Protein AF-A0A6B3F223-F1 (afdb_monomer_lite)

Sequence (82 aa):
ALTKGGFGGIMGVGQGSQRPPRLVKVEYKGARAKAALAFVGKGITYDSGGISLKPAGHNETMKCDMGGAAAVLASVLTAAKL

Structure (mmCIF, N/CA/C/O backbone):
data_AF-A0A6B3F223-F1
#
_entry.id   AF-A0A6B3F223-F1
#
loop_
_atom_site.group_PDB
_atom_site.id
_atom_site.type_symbol
_atom_site.label_atom_id
_atom_site.label_alt_id
_atom_site.label_comp_id
_atom_site.label_asym_id
_atom_site.label_entity_id
_atom_site.label_seq_id
_atom_site.pdbx_PDB_ins_code
_atom_site.Cartn_x
_atom_site.Cartn_y
_atom_site.Cartn_z
_atom_site.occupancy
_atom_site.B_iso_or_equiv
_atom_site.auth_seq_id
_atom_site.auth_comp_id
_atom_site.auth_asym_id
_atom_site.auth_atom_id
_atom_site.pdbx_PDB_model_num
ATOM 1 N N . ALA A 1 1 ? -10.954 -8.807 -8.596 1.00 90.31 1 ALA A N 1
ATOM 2 C CA . ALA A 1 1 ? -11.428 -7.926 -7.504 1.00 90.31 1 ALA A CA 1
ATOM 3 C C . ALA A 1 1 ? -11.107 -6.459 -7.782 1.00 90.31 1 ALA A C 1
ATOM 5 O O . ALA A 1 1 ? -12.040 -5.684 -7.917 1.00 90.31 1 ALA A O 1
ATOM 6 N N . LEU A 1 2 ? -9.831 -6.083 -7.937 1.00 96.62 2 LEU A N 1
ATOM 7 C CA . LEU A 1 2 ? -9.430 -4.678 -8.098 1.00 96.62 2 LEU A CA 1
ATOM 8 C C . LEU A 1 2 ? -10.002 -3.992 -9.352 1.00 96.62 2 LEU A C 1
ATOM 10 O O . LEU A 1 2 ? -10.604 -2.932 -9.226 1.00 96.62 2 LEU A O 1
ATOM 14 N N . THR A 1 3 ? -9.906 -4.626 -10.526 1.00 95.00 3 THR A N 1
ATOM 15 C CA . THR A 1 3 ? -10.501 -4.107 -11.774 1.00 95.00 3 THR A CA 1
ATOM 16 C C . THR A 1 3 ? -12.015 -3.932 -11.655 1.00 95.00 3 THR A C 1
ATOM 18 O O . THR A 1 3 ? -12.537 -2.860 -11.932 1.00 95.00 3 THR A O 1
ATOM 21 N N . LYS A 1 4 ? -12.718 -4.962 -11.160 1.00 96.69 4 LYS A N 1
ATOM 22 C CA . LYS A 1 4 ? -14.174 -4.919 -10.934 1.00 96.69 4 LYS A CA 1
ATOM 23 C C . LYS A 1 4 ? -14.576 -3.830 -9.931 1.00 96.69 4 LYS A C 1
ATOM 25 O O . LYS A 1 4 ? -15.640 -3.248 -10.069 1.00 96.69 4 LYS A O 1
ATOM 30 N N . GLY A 1 5 ? -13.737 -3.576 -8.928 1.00 95.75 5 GLY A N 1
ATOM 31 C CA . GLY A 1 5 ? -13.960 -2.550 -7.910 1.00 95.75 5 GLY A CA 1
ATOM 32 C C . GLY A 1 5 ? -13.562 -1.134 -8.330 1.00 95.75 5 GLY A C 1
ATOM 33 O O . GLY A 1 5 ? -13.621 -0.243 -7.495 1.00 95.75 5 GLY A O 1
ATOM 34 N N . GLY A 1 6 ? -13.122 -0.913 -9.576 1.00 97.44 6 GLY A N 1
ATOM 35 C CA . GLY A 1 6 ? -12.753 0.420 -10.061 1.00 97.44 6 GLY A CA 1
ATOM 36 C C . GLY A 1 6 ? -11.447 0.975 -9.479 1.00 97.44 6 GLY A C 1
ATOM 37 O O . GLY A 1 6 ? -11.187 2.170 -9.586 1.00 97.44 6 GLY A O 1
ATOM 38 N N . PHE A 1 7 ? -10.587 0.134 -8.890 1.00 97.62 7 PHE A N 1
ATOM 39 C CA . PHE A 1 7 ? -9.318 0.558 -8.280 1.00 97.62 7 PHE A CA 1
ATOM 40 C C . PHE A 1 7 ? -8.210 0.758 -9.329 1.00 97.62 7 PHE A C 1
ATOM 42 O O . PHE A 1 7 ? -7.146 0.135 -9.266 1.00 97.62 7 PHE A O 1
ATOM 49 N N . GLY A 1 8 ? -8.475 1.627 -10.309 1.00 97.69 8 GLY A N 1
ATOM 50 C CA . GLY A 1 8 ? -7.618 1.863 -11.473 1.00 97.69 8 GLY A CA 1
ATOM 51 C C . GLY A 1 8 ? -6.200 2.303 -11.113 1.00 97.69 8 GLY A C 1
ATOM 52 O O . GLY A 1 8 ? -5.254 1.820 -11.720 1.00 97.69 8 GLY A O 1
ATOM 53 N N . GLY A 1 9 ? -6.029 3.128 -10.073 1.00 97.56 9 GLY A N 1
ATOM 54 C CA . GLY A 1 9 ? -4.699 3.555 -9.618 1.00 97.56 9 GLY A CA 1
ATOM 55 C C . GLY A 1 9 ? -3.840 2.398 -9.094 1.00 97.56 9 GLY A C 1
ATOM 56 O O . GLY A 1 9 ? -2.682 2.257 -9.477 1.00 97.56 9 GLY A O 1
ATOM 57 N N . ILE A 1 10 ? -4.423 1.512 -8.278 1.00 97.88 10 ILE A N 1
ATOM 58 C CA . ILE A 1 10 ? -3.721 0.333 -7.744 1.00 97.88 10 ILE A CA 1
ATOM 59 C C . ILE A 1 10 ? -3.344 -0.623 -8.885 1.00 97.88 10 ILE A C 1
ATOM 61 O O . ILE A 1 10 ? -2.231 -1.149 -8.920 1.00 97.88 10 ILE A O 1
ATOM 65 N N . MET A 1 11 ? -4.264 -0.835 -9.830 1.00 97.62 11 MET A N 1
ATOM 66 C CA . MET A 1 11 ? -4.012 -1.675 -11.000 1.00 97.62 11 MET A CA 1
ATOM 67 C C . MET A 1 11 ? -2.945 -1.078 -11.918 1.00 97.62 11 MET A C 1
ATOM 69 O O . MET A 1 11 ? -2.012 -1.783 -12.287 1.00 97.62 11 MET A O 1
ATOM 73 N N . GLY A 1 12 ? -3.045 0.212 -12.243 1.00 97.38 12 GLY A N 1
ATOM 74 C CA . GLY A 1 12 ? -2.140 0.895 -13.164 1.00 97.38 12 GLY A CA 1
ATOM 75 C C . GLY A 1 12 ? -0.688 0.882 -12.696 1.00 97.38 12 GLY A C 1
ATOM 76 O O . GLY A 1 12 ? 0.207 0.676 -13.510 1.00 97.38 12 GLY A O 1
ATOM 77 N N . VAL A 1 13 ? -0.455 1.020 -11.386 1.00 98.00 13 VAL A N 1
ATOM 78 C CA . VAL A 1 13 ? 0.892 0.940 -10.799 1.00 98.00 13 VAL A CA 1
ATOM 79 C C . VAL A 1 13 ? 1.385 -0.509 -10.715 1.00 98.00 13 VAL A C 1
ATOM 81 O O . VAL A 1 13 ? 2.522 -0.801 -11.073 1.00 98.00 13 VAL A O 1
ATOM 84 N N . GLY A 1 14 ? 0.547 -1.439 -10.247 1.00 97.38 14 GLY A N 1
ATOM 85 C CA . GLY A 1 14 ? 0.979 -2.808 -9.943 1.00 97.38 14 GLY A CA 1
ATOM 86 C C . GLY A 1 14 ? 1.011 -3.781 -11.125 1.00 97.38 14 GLY A C 1
ATOM 87 O O . GLY A 1 14 ? 1.593 -4.856 -10.995 1.00 97.38 14 GLY A O 1
ATOM 88 N N . GLN A 1 15 ? 0.391 -3.452 -12.262 1.00 96.38 15 GLN A N 1
ATOM 89 C CA . GLN A 1 15 ? 0.229 -4.376 -13.397 1.00 96.38 15 GLN A CA 1
ATOM 90 C C . GLN A 1 15 ? 1.544 -4.850 -14.033 1.00 96.38 15 GLN A C 1
ATOM 92 O O . GLN A 1 15 ? 1.570 -5.924 -14.622 1.00 96.38 15 GLN A O 1
ATOM 97 N N . GLY A 1 16 ? 2.629 -4.079 -13.907 1.00 96.56 16 GLY A N 1
ATOM 98 C CA . GLY A 1 16 ? 3.945 -4.456 -14.439 1.00 96.56 16 GLY A CA 1
ATOM 99 C C . GLY A 1 16 ? 4.697 -5.491 -13.592 1.00 96.56 16 GLY A C 1
ATOM 100 O O . GLY A 1 16 ? 5.757 -5.961 -13.993 1.00 96.56 16 GLY A O 1
ATOM 101 N N . SER A 1 17 ? 4.181 -5.841 -12.411 1.00 97.19 17 SER A N 1
ATOM 102 C CA . SER A 1 17 ? 4.821 -6.772 -11.481 1.00 97.19 17 SER A CA 1
ATOM 103 C C . SER A 1 17 ? 4.353 -8.210 -11.707 1.00 97.19 17 SER A C 1
ATOM 105 O O . SER A 1 17 ? 3.157 -8.471 -11.827 1.00 97.19 17 SER A O 1
ATOM 107 N N . GLN A 1 18 ? 5.274 -9.177 -11.619 1.00 97.69 18 GLN A N 1
ATOM 108 C CA . GLN A 1 18 ? 4.916 -10.603 -11.526 1.00 97.69 18 GLN A CA 1
ATOM 109 C C . GLN A 1 18 ? 4.125 -10.934 -10.248 1.00 97.69 18 GLN A C 1
ATOM 111 O O . GLN A 1 18 ? 3.430 -11.946 -10.185 1.00 97.69 18 G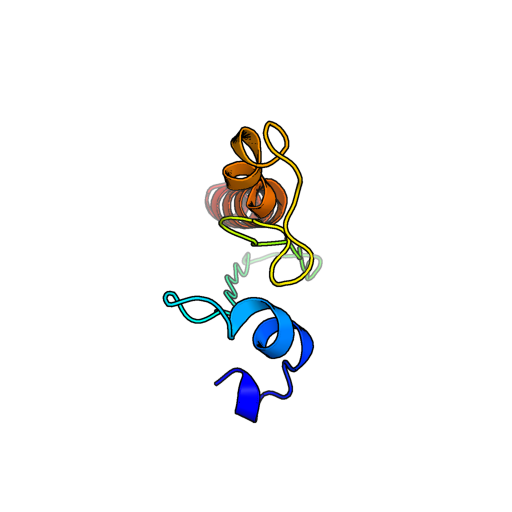LN A O 1
ATOM 116 N N . ARG A 1 19 ? 4.225 -10.087 -9.213 1.00 97.12 19 ARG A N 1
ATOM 117 C CA . ARG A 1 19 ? 3.427 -10.164 -7.984 1.00 97.12 19 ARG A CA 1
ATOM 118 C C . ARG A 1 19 ? 2.254 -9.184 -8.111 1.00 97.12 19 ARG A C 1
ATOM 120 O O . ARG A 1 19 ? 2.459 -7.991 -7.874 1.00 97.12 19 ARG A O 1
ATOM 127 N N . PRO A 1 20 ? 1.050 -9.648 -8.494 1.00 95.75 20 PRO A N 1
ATOM 128 C CA . PRO A 1 20 ? -0.072 -8.765 -8.802 1.00 95.75 20 PRO A CA 1
ATOM 129 C C . PRO A 1 20 ? -0.525 -7.952 -7.577 1.00 95.75 20 PRO A C 1
ATOM 131 O O . PRO A 1 20 ? -0.454 -8.458 -6.452 1.00 95.75 20 PRO A O 1
ATOM 134 N N . PRO A 1 21 ? -1.061 -6.732 -7.771 1.00 97.75 21 PRO A N 1
ATOM 135 C CA . PRO A 1 21 ? -1.395 -5.839 -6.670 1.00 97.75 21 PRO A CA 1
ATOM 136 C C . PRO A 1 21 ? -2.553 -6.359 -5.810 1.00 97.75 21 PRO A C 1
ATOM 138 O O . PRO A 1 21 ? -3.344 -7.223 -6.213 1.00 97.75 21 PRO A O 1
ATOM 141 N N . ARG A 1 22 ? -2.659 -5.819 -4.594 1.00 97.19 22 ARG A N 1
ATOM 142 C CA . ARG A 1 22 ? -3.689 -6.157 -3.606 1.00 97.19 22 ARG A CA 1
ATOM 143 C C . ARG A 1 22 ? -4.191 -4.888 -2.924 1.00 97.19 22 ARG A C 1
ATOM 145 O O . ARG A 1 22 ? -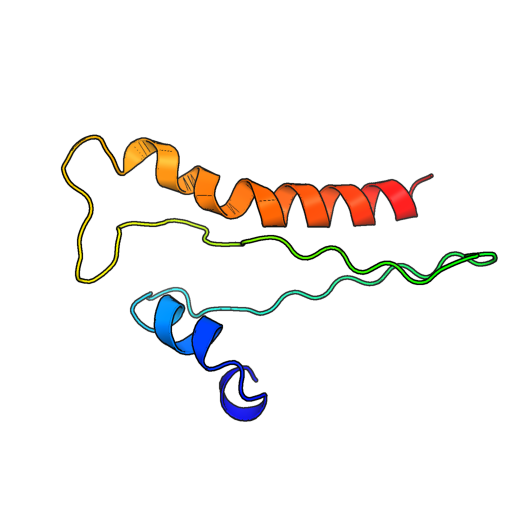3.425 -3.955 -2.713 1.00 97.19 22 ARG A O 1
ATOM 152 N N . LEU A 1 23 ? -5.464 -4.898 -2.540 1.00 97.50 23 LEU A N 1
ATOM 153 C CA . LEU A 1 23 ? -6.013 -3.990 -1.539 1.00 97.50 23 LEU A CA 1
ATOM 154 C C . LEU A 1 23 ? -6.258 -4.821 -0.282 1.00 97.50 23 LEU A C 1
ATOM 156 O O . LEU A 1 23 ? -7.021 -5.785 -0.328 1.00 97.50 23 LEU A O 1
ATOM 160 N N . VAL A 1 24 ? -5.581 -4.475 0.808 1.00 97.06 24 VAL A N 1
ATOM 161 C CA . VAL A 1 24 ? -5.723 -5.154 2.099 1.00 97.06 24 VAL A CA 1
ATOM 162 C C . VAL A 1 24 ? -6.560 -4.271 3.010 1.00 97.06 24 VAL A C 1
ATOM 164 O O . VAL A 1 24 ? -6.276 -3.085 3.157 1.00 97.06 24 VAL A O 1
ATOM 167 N N . LYS A 1 25 ? -7.589 -4.858 3.618 1.00 96.50 25 LYS A N 1
ATOM 168 C CA . LYS A 1 25 ? -8.464 -4.201 4.584 1.00 96.50 25 LYS A CA 1
ATOM 169 C C . LYS A 1 25 ? -8.484 -5.043 5.854 1.00 96.50 25 LYS A C 1
ATOM 171 O O . LYS A 1 25 ? -8.802 -6.227 5.792 1.00 96.50 25 LYS A O 1
ATOM 176 N N . VAL A 1 26 ? -8.135 -4.428 6.978 1.00 96.44 26 VAL A N 1
ATOM 177 C CA . VAL A 1 26 ? -8.206 -5.034 8.311 1.00 96.44 26 VAL A CA 1
ATOM 178 C C . VAL A 1 26 ? -9.137 -4.171 9.144 1.00 96.44 26 VAL A C 1
ATOM 180 O O . VAL A 1 26 ? -9.006 -2.949 9.139 1.00 96.44 26 VAL A O 1
ATOM 183 N N . GLU A 1 27 ? -10.086 -4.798 9.828 1.00 95.75 27 GLU A N 1
ATOM 184 C CA . GLU A 1 27 ? -11.065 -4.104 10.657 1.00 95.75 27 GLU A CA 1
ATOM 185 C C . GLU A 1 27 ? -11.003 -4.627 12.086 1.00 95.75 27 GLU A C 1
ATOM 187 O O . GLU A 1 27 ? -10.994 -5.833 12.324 1.00 95.75 27 GLU A O 1
ATOM 192 N N . TYR A 1 28 ? -10.997 -3.697 13.036 1.00 95.06 28 TYR A N 1
ATOM 193 C CA . TYR A 1 28 ? -11.186 -3.975 14.450 1.00 95.06 28 TYR A CA 1
ATOM 194 C C . TYR A 1 28 ? -12.360 -3.138 14.953 1.00 95.06 28 TYR A C 1
ATOM 196 O O . TYR A 1 28 ? -12.402 -1.924 14.747 1.00 95.06 28 TYR A O 1
ATOM 204 N N . LYS A 1 29 ? -13.322 -3.793 15.606 1.00 94.38 29 LYS A N 1
ATOM 205 C CA . LYS A 1 29 ? -14.512 -3.153 16.169 1.00 94.38 29 LYS A CA 1
ATOM 206 C C . LYS A 1 29 ? -14.515 -3.327 17.684 1.00 94.38 29 LYS A C 1
ATOM 208 O O . LYS A 1 29 ? -14.978 -4.342 18.195 1.00 94.38 29 LYS A O 1
ATOM 213 N N . GLY A 1 30 ? -14.007 -2.324 18.397 1.00 88.44 30 GLY A N 1
ATOM 214 C CA . GLY A 1 30 ? -14.056 -2.294 19.859 1.00 88.44 30 GLY A CA 1
ATOM 215 C C . GLY A 1 30 ? -15.493 -2.163 20.384 1.00 88.44 30 GLY A C 1
ATOM 216 O O . GLY A 1 30 ? -16.305 -1.435 19.812 1.00 88.44 30 GLY A O 1
ATOM 217 N N . ALA A 1 31 ? -15.805 -2.829 21.500 1.00 87.25 31 ALA A N 1
ATOM 218 C CA . ALA A 1 31 ? -17.168 -2.916 22.044 1.00 87.25 31 ALA A CA 1
ATOM 219 C C . ALA A 1 31 ? -17.784 -1.562 22.456 1.00 87.25 31 ALA A C 1
ATOM 221 O O . ALA A 1 31 ? -19.003 -1.423 22.487 1.00 87.25 31 ALA A O 1
ATOM 222 N N . ARG A 1 32 ? -16.952 -0.563 22.781 1.00 90.06 32 ARG A N 1
ATOM 223 C CA . ARG A 1 32 ? -17.375 0.786 23.206 1.00 90.06 32 ARG A CA 1
ATOM 224 C C . ARG A 1 32 ? -16.692 1.890 22.392 1.00 90.06 32 ARG A C 1
ATOM 226 O O . ARG A 1 32 ? -16.360 2.947 22.928 1.00 90.06 32 ARG A O 1
ATOM 233 N N . ALA A 1 33 ? -16.411 1.623 21.116 1.00 91.62 33 ALA A N 1
ATOM 234 C CA . ALA A 1 33 ? -15.754 2.587 20.240 1.00 91.62 33 ALA A CA 1
ATOM 235 C C . ALA A 1 33 ? -16.591 3.875 20.113 1.00 91.62 33 ALA A C 1
ATOM 237 O O . ALA A 1 33 ? -17.761 3.827 19.742 1.00 91.62 33 ALA A O 1
ATOM 238 N N . LYS A 1 34 ? -15.981 5.029 20.414 1.00 92.94 34 LYS A N 1
ATOM 239 C CA . LYS A 1 34 ? -16.629 6.352 20.313 1.00 92.94 34 LYS A CA 1
ATOM 240 C C . LYS A 1 34 ? -16.604 6.930 18.894 1.00 92.94 34 LYS A C 1
ATOM 242 O O . LYS A 1 34 ? -17.359 7.847 18.599 1.00 92.94 34 LYS A O 1
ATOM 247 N N . ALA A 1 35 ? -15.719 6.421 18.039 1.00 93.50 35 ALA A N 1
ATOM 248 C CA . ALA A 1 35 ? -15.543 6.869 16.665 1.00 93.50 35 ALA A CA 1
ATOM 249 C C . ALA A 1 35 ? -15.095 5.704 15.774 1.00 93.50 35 ALA A C 1
ATOM 251 O O . ALA A 1 35 ? -14.457 4.761 16.247 1.00 93.50 35 ALA A O 1
ATOM 252 N N . ALA A 1 36 ? -15.404 5.803 14.481 1.00 94.31 36 ALA A N 1
ATOM 253 C CA . ALA A 1 36 ? -14.841 4.950 13.444 1.00 94.31 36 ALA A CA 1
ATOM 254 C C . ALA A 1 36 ? -13.663 5.682 12.792 1.00 94.31 36 ALA A C 1
ATOM 256 O O . ALA A 1 36 ? -13.832 6.775 12.255 1.00 94.31 36 ALA A O 1
ATOM 257 N N . LEU A 1 37 ? -12.474 5.086 12.856 1.00 94.56 37 LEU A N 1
ATOM 258 C CA . LEU A 1 37 ? -11.257 5.636 12.266 1.00 94.56 37 LEU A CA 1
ATOM 259 C C . LEU A 1 37 ? -10.810 4.759 11.100 1.00 94.56 37 LEU A C 1
ATOM 261 O O . LEU A 1 37 ? -10.855 3.532 11.185 1.00 94.56 37 LEU A O 1
ATOM 265 N N . ALA A 1 38 ? -10.348 5.401 10.030 1.00 97.06 38 ALA A N 1
ATOM 266 C CA . ALA A 1 38 ? -9.721 4.736 8.901 1.00 97.06 38 ALA A CA 1
ATOM 267 C C . ALA A 1 38 ? -8.286 5.243 8.759 1.00 97.06 38 ALA A C 1
ATOM 269 O O . ALA A 1 38 ? -8.053 6.434 8.562 1.00 97.06 38 ALA A O 1
ATOM 270 N N . PHE A 1 39 ? -7.332 4.322 8.837 1.00 97.88 39 PHE A N 1
ATOM 271 C CA . PHE A 1 39 ? -5.935 4.589 8.529 1.00 97.88 39 PHE A CA 1
ATOM 272 C C . PHE A 1 39 ? -5.620 4.012 7.150 1.00 97.88 39 PHE A C 1
ATOM 274 O O . PHE A 1 39 ? -5.976 2.871 6.854 1.00 97.88 39 PHE A O 1
ATOM 281 N N . VAL A 1 40 ? -4.953 4.793 6.302 1.00 98.25 40 VAL A N 1
ATOM 282 C CA . VAL A 1 40 ? -4.590 4.387 4.939 1.00 98.25 40 VAL A CA 1
ATOM 283 C C . VAL A 1 40 ? -3.081 4.495 4.793 1.00 98.25 40 VAL A C 1
ATOM 285 O O . VAL A 1 40 ? -2.504 5.546 5.055 1.00 98.25 40 VAL A O 1
ATOM 288 N N . GLY A 1 41 ? -2.439 3.399 4.393 1.00 98.25 41 GLY A N 1
ATOM 289 C CA . GLY A 1 41 ? -0.987 3.320 4.265 1.00 98.25 41 GLY A CA 1
ATOM 290 C C . GLY A 1 41 ? -0.566 2.933 2.854 1.00 98.25 41 GLY A C 1
ATOM 291 O O . GLY A 1 41 ? -1.121 2.003 2.267 1.00 98.25 41 GLY A O 1
ATOM 292 N N . LYS A 1 42 ? 0.444 3.625 2.316 1.00 98.56 42 LYS A N 1
ATOM 293 C CA . LYS A 1 42 ? 1.106 3.245 1.061 1.00 98.56 42 LYS A CA 1
ATOM 294 C C . LYS A 1 42 ? 1.823 1.904 1.247 1.00 98.56 42 LYS A C 1
ATOM 296 O O . LYS A 1 42 ? 2.623 1.755 2.169 1.00 98.56 42 LYS A O 1
ATOM 301 N N . GLY A 1 43 ? 1.525 0.943 0.373 1.00 98.25 43 GLY A N 1
ATOM 302 C CA . GLY A 1 43 ? 2.017 -0.438 0.445 1.00 98.25 43 GLY A CA 1
ATOM 303 C C . GLY A 1 43 ? 2.848 -0.868 -0.762 1.00 98.25 43 GLY A C 1
ATOM 304 O O . GLY A 1 43 ? 2.656 -1.976 -1.257 1.00 98.25 43 GLY A O 1
ATOM 305 N N . ILE A 1 44 ? 3.735 -0.007 -1.269 1.00 98.31 44 ILE A N 1
ATOM 306 C CA . ILE A 1 44 ? 4.630 -0.374 -2.373 1.00 98.31 44 ILE A CA 1
ATOM 307 C C . ILE A 1 44 ? 5.768 -1.230 -1.817 1.00 98.31 44 ILE A C 1
ATOM 309 O O . ILE A 1 44 ? 6.691 -0.731 -1.185 1.00 98.31 44 ILE A O 1
ATOM 313 N N . THR A 1 45 ? 5.685 -2.548 -2.009 1.00 98.00 45 THR A N 1
ATOM 314 C CA . THR A 1 45 ? 6.649 -3.495 -1.418 1.00 98.00 45 THR A CA 1
ATOM 315 C C . THR A 1 45 ? 8.062 -3.353 -1.978 1.00 98.00 45 THR A C 1
ATOM 317 O O . THR A 1 45 ? 9.021 -3.770 -1.337 1.00 98.00 45 THR A O 1
ATOM 320 N N . TYR A 1 46 ? 8.181 -2.813 -3.190 1.00 97.81 46 TYR A N 1
ATOM 321 C CA . TYR A 1 46 ? 9.434 -2.383 -3.790 1.00 97.81 46 TYR A CA 1
ATOM 322 C C . TYR A 1 46 ? 9.128 -1.385 -4.909 1.00 97.81 46 TYR A C 1
ATOM 324 O O . TYR A 1 46 ? 8.252 -1.658 -5.732 1.00 97.81 46 TYR A O 1
ATOM 332 N N . ASP A 1 47 ? 9.839 -0.260 -4.944 1.00 97.50 47 ASP A N 1
ATOM 333 C CA . ASP A 1 47 ? 9.683 0.776 -5.969 1.00 97.50 47 ASP A CA 1
ATOM 334 C C . ASP A 1 47 ? 10.946 0.881 -6.829 1.00 97.50 47 ASP A C 1
ATOM 336 O O . ASP A 1 47 ? 11.922 1.511 -6.433 1.00 97.50 47 ASP A O 1
ATOM 340 N N . SER A 1 48 ? 10.927 0.287 -8.023 1.00 96.31 48 SER A N 1
ATOM 341 C CA . SER A 1 48 ? 12.004 0.471 -9.003 1.00 96.31 48 SER A CA 1
ATOM 342 C C . SER A 1 48 ? 11.902 1.795 -9.771 1.00 96.31 48 SER A C 1
ATOM 344 O O . SER A 1 48 ? 12.822 2.149 -10.503 1.00 96.31 48 SER A O 1
ATOM 346 N N . GLY A 1 49 ? 10.775 2.510 -9.661 1.00 96.31 49 GLY A N 1
ATOM 347 C CA . GLY A 1 49 ? 10.371 3.610 -10.543 1.00 96.31 49 GLY A CA 1
ATOM 348 C C . GLY A 1 49 ? 9.543 3.178 -11.764 1.00 96.31 49 GLY A C 1
ATOM 349 O O . GLY A 1 49 ? 8.918 4.013 -12.417 1.00 96.31 49 GLY A O 1
ATOM 350 N N . GLY A 1 50 ? 9.473 1.877 -12.070 1.00 96.19 50 GLY A N 1
ATOM 351 C CA . GLY A 1 50 ? 8.751 1.367 -13.241 1.00 96.19 50 GLY A CA 1
ATOM 352 C C . GLY A 1 50 ? 9.474 1.674 -14.556 1.00 96.19 50 GLY A C 1
ATOM 353 O O . GLY A 1 50 ? 10.689 1.516 -14.640 1.00 96.19 50 GLY A O 1
ATOM 354 N N . ILE A 1 51 ? 8.731 2.097 -15.588 1.00 97.00 51 ILE A N 1
ATOM 355 C CA . ILE A 1 51 ? 9.309 2.517 -16.884 1.00 97.00 51 ILE A CA 1
ATOM 356 C C . ILE A 1 51 ? 10.272 3.696 -16.680 1.00 97.00 51 ILE A C 1
ATOM 358 O O . ILE A 1 51 ? 11.346 3.740 -17.275 1.00 97.00 51 ILE A O 1
ATOM 362 N N . SER A 1 52 ? 9.912 4.622 -15.791 1.00 96.38 52 SER A N 1
ATOM 363 C CA . SER A 1 52 ? 10.777 5.707 -15.327 1.00 96.38 52 SER A CA 1
ATOM 364 C C . SER A 1 52 ? 11.717 5.190 -14.238 1.00 96.38 52 SER A C 1
ATOM 366 O O . SER A 1 52 ? 11.595 5.543 -13.065 1.00 96.38 52 SER A O 1
ATOM 368 N N . LEU A 1 53 ? 12.621 4.292 -14.635 1.00 97.06 53 LEU A N 1
ATOM 369 C CA . LEU A 1 53 ? 13.510 3.573 -13.733 1.00 97.06 53 LEU A CA 1
ATOM 370 C C . LEU A 1 53 ? 14.348 4.546 -12.895 1.00 97.06 53 LEU A C 1
ATOM 372 O O . LEU A 1 53 ? 14.966 5.474 -13.423 1.00 97.06 53 LEU A O 1
ATOM 376 N N . LYS A 1 54 ? 14.399 4.314 -11.582 1.00 95.94 54 LYS A N 1
ATOM 377 C CA . LYS A 1 54 ? 15.272 5.095 -10.704 1.00 95.94 54 LYS A CA 1
ATOM 378 C C . LYS A 1 54 ? 16.745 4.872 -11.081 1.00 95.94 54 LYS A C 1
ATOM 380 O O . LYS A 1 54 ? 17.116 3.743 -11.418 1.00 95.94 54 LYS A O 1
ATOM 385 N N . PRO A 1 55 ? 17.605 5.898 -10.949 1.00 95.75 55 PRO A N 1
ATOM 386 C CA . PRO A 1 55 ? 19.042 5.751 -11.150 1.00 95.75 55 PRO A CA 1
ATOM 387 C C . PRO A 1 55 ? 19.679 4.725 -10.203 1.00 95.75 55 PRO A C 1
ATOM 389 O O . PRO A 1 55 ? 19.143 4.394 -9.139 1.00 95.75 55 PRO A O 1
ATOM 392 N N . ALA A 1 56 ? 20.878 4.265 -10.561 1.00 93.00 56 ALA A N 1
ATOM 393 C CA . ALA A 1 56 ? 21.688 3.425 -9.684 1.00 93.00 56 ALA A CA 1
ATOM 394 C C . ALA A 1 56 ? 21.898 4.086 -8.302 1.00 93.00 56 ALA A C 1
ATOM 396 O O . ALA A 1 56 ? 21.949 5.311 -8.173 1.00 93.00 56 ALA A O 1
ATOM 397 N N . GLY A 1 57 ? 21.949 3.269 -7.248 1.00 93.00 57 GLY A N 1
ATOM 398 C CA . GLY A 1 57 ? 22.079 3.724 -5.856 1.00 93.00 57 GLY A CA 1
ATOM 399 C C . GLY A 1 57 ? 20.800 4.286 -5.216 1.00 93.00 57 GLY A C 1
ATOM 400 O O . GLY A 1 57 ? 20.748 4.434 -4.002 1.00 93.00 57 GLY A O 1
ATOM 401 N N . HIS A 1 58 ? 19.733 4.544 -5.984 1.00 91.88 58 HIS A N 1
ATOM 402 C CA . HIS A 1 58 ? 18.480 5.115 -5.454 1.00 91.88 58 HIS A CA 1
ATOM 403 C C . HIS A 1 58 ? 17.385 4.061 -5.206 1.00 91.88 58 HIS A C 1
ATOM 405 O O . HIS A 1 58 ? 16.273 4.391 -4.799 1.00 91.88 58 HIS A O 1
ATOM 411 N N . ASN A 1 59 ? 17.698 2.784 -5.446 1.00 91.56 59 ASN A N 1
ATOM 412 C CA . ASN A 1 59 ? 16.762 1.660 -5.355 1.00 91.56 59 ASN A CA 1
ATOM 413 C C . ASN A 1 59 ? 16.925 0.813 -4.079 1.00 91.56 59 ASN A C 1
ATOM 415 O O . ASN A 1 59 ? 16.051 0.014 -3.744 1.00 91.56 59 ASN A O 1
ATOM 419 N N . GLU A 1 60 ? 18.032 0.954 -3.349 1.00 92.94 60 GLU A N 1
ATOM 420 C CA . GLU A 1 60 ? 18.401 0.012 -2.279 1.00 92.94 60 GLU A CA 1
ATOM 421 C C . GLU A 1 60 ? 17.456 0.065 -1.073 1.00 92.94 60 GLU A C 1
ATOM 423 O O . GLU A 1 60 ? 17.102 -0.957 -0.478 1.00 92.94 60 GLU A O 1
ATOM 428 N N . THR A 1 61 ? 16.981 1.264 -0.745 1.00 96.44 61 THR A N 1
ATOM 429 C CA . THR A 1 61 ? 16.054 1.495 0.366 1.00 96.44 61 THR A CA 1
ATOM 430 C C . THR A 1 61 ? 14.591 1.345 -0.040 1.00 96.44 61 THR A C 1
ATOM 432 O O . THR A 1 61 ? 13.718 1.390 0.821 1.00 96.44 61 THR A O 1
ATOM 435 N N . MET A 1 62 ? 14.284 1.109 -1.319 1.00 97.94 62 MET A N 1
ATOM 436 C CA . MET A 1 62 ? 12.904 1.120 -1.825 1.00 97.94 62 MET A CA 1
ATOM 437 C C . MET A 1 62 ? 12.065 -0.079 -1.374 1.00 97.94 62 MET A C 1
ATOM 439 O O . MET A 1 62 ? 10.843 -0.055 -1.492 1.00 97.94 62 MET A O 1
ATOM 443 N N . LYS A 1 63 ? 12.681 -1.086 -0.742 1.00 96.94 63 LYS A N 1
ATOM 444 C CA . LYS A 1 63 ? 11.948 -2.089 0.052 1.00 9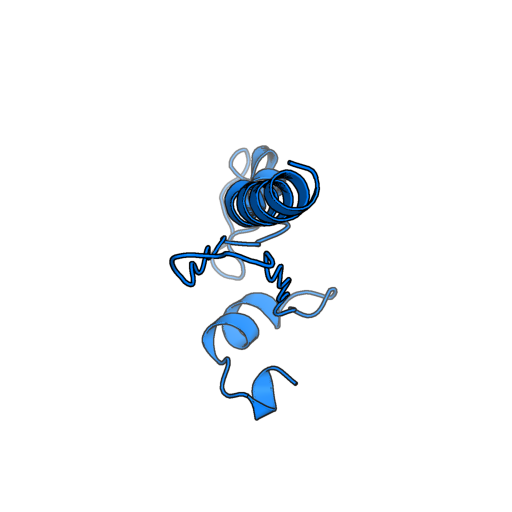6.94 63 LYS A CA 1
ATOM 445 C C . LYS A 1 63 ? 11.169 -1.471 1.224 1.00 96.94 63 LYS A C 1
ATOM 447 O O . LYS A 1 63 ? 10.218 -2.071 1.707 1.00 96.94 63 LYS A O 1
ATOM 452 N N . CYS A 1 64 ? 11.572 -0.286 1.687 1.00 97.62 64 CYS A N 1
ATOM 453 C CA . CYS A 1 64 ? 10.932 0.442 2.780 1.00 97.62 64 CYS A CA 1
ATOM 454 C C . CYS A 1 64 ? 9.748 1.308 2.314 1.00 97.62 64 CYS A C 1
ATOM 456 O O . CYS A 1 64 ? 9.070 1.899 3.152 1.00 97.62 64 CYS A O 1
ATOM 458 N N . ASP A 1 65 ? 9.449 1.370 1.011 1.00 98.06 65 ASP A N 1
ATOM 459 C CA . ASP A 1 65 ? 8.375 2.210 0.449 1.00 98.06 65 ASP A CA 1
ATOM 460 C C . ASP A 1 65 ? 6.945 1.700 0.772 1.00 98.06 65 ASP A C 1
ATOM 462 O O . ASP A 1 65 ? 5.923 2.294 0.413 1.00 98.06 65 ASP A O 1
ATOM 466 N N . MET A 1 66 ? 6.872 0.600 1.527 1.00 98.56 66 MET A N 1
ATOM 467 C CA . MET A 1 66 ? 5.676 0.034 2.157 1.00 98.56 66 MET A CA 1
ATOM 468 C C . MET A 1 66 ? 5.559 0.367 3.653 1.00 98.56 66 MET A C 1
ATOM 470 O O . MET A 1 66 ? 4.641 -0.118 4.318 1.00 98.56 66 MET A O 1
ATOM 474 N N . GLY A 1 67 ? 6.468 1.187 4.198 1.00 98.62 67 GLY A N 1
ATOM 475 C CA . GLY A 1 67 ? 6.531 1.495 5.628 1.00 98.62 67 GLY A CA 1
ATOM 476 C C . GLY A 1 67 ? 5.228 2.080 6.178 1.00 98.62 67 GLY A C 1
ATOM 477 O O . GLY A 1 67 ? 4.822 1.743 7.287 1.00 98.62 67 GLY A O 1
ATOM 478 N N . GLY A 1 68 ? 4.511 2.872 5.374 1.00 98.56 68 GLY A N 1
ATOM 479 C CA . GLY A 1 68 ? 3.194 3.396 5.741 1.00 98.56 68 GLY A CA 1
ATOM 480 C C . GLY A 1 68 ? 2.151 2.293 5.944 1.00 98.56 68 GLY A C 1
ATOM 481 O O . GLY A 1 68 ? 1.467 2.274 6.963 1.00 98.56 68 GLY A O 1
ATOM 482 N N . ALA A 1 69 ? 2.039 1.338 5.016 1.00 98.62 69 ALA A N 1
ATOM 483 C CA . ALA A 1 69 ? 1.139 0.194 5.179 1.00 98.62 69 ALA A CA 1
ATOM 484 C C . ALA A 1 69 ? 1.531 -0.693 6.370 1.00 98.62 69 ALA A C 1
ATOM 486 O O . ALA A 1 69 ? 0.650 -1.166 7.088 1.00 98.62 69 ALA A O 1
ATOM 487 N N . ALA A 1 70 ? 2.833 -0.882 6.613 1.00 98.56 70 ALA A N 1
ATOM 488 C CA . ALA A 1 70 ? 3.321 -1.617 7.779 1.00 98.56 70 ALA A CA 1
ATOM 489 C C . ALA A 1 70 ? 2.910 -0.938 9.094 1.00 98.56 70 ALA A C 1
ATOM 491 O O . ALA A 1 70 ? 2.377 -1.601 9.984 1.00 98.56 70 ALA A O 1
ATOM 492 N N . ALA A 1 71 ? 3.099 0.383 9.191 1.00 98.56 71 ALA A N 1
ATOM 493 C CA . ALA A 1 71 ? 2.702 1.169 10.353 1.00 98.56 71 ALA A CA 1
ATOM 494 C C . ALA A 1 71 ? 1.191 1.067 10.603 1.00 98.56 71 ALA A C 1
ATOM 496 O O . ALA A 1 71 ? 0.775 0.748 11.712 1.00 98.56 71 ALA A O 1
ATOM 497 N N . VAL A 1 72 ? 0.375 1.237 9.5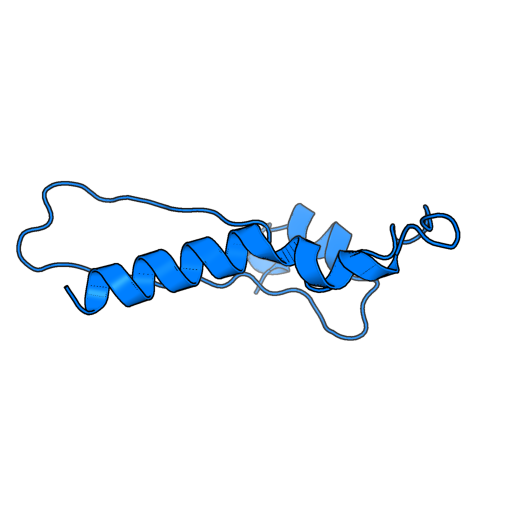59 1.00 98.44 72 VAL A N 1
ATOM 498 C CA . VAL A 1 72 ? -1.090 1.132 9.645 1.00 98.44 72 VAL A CA 1
ATOM 499 C C . VAL A 1 72 ? -1.540 -0.242 10.136 1.00 98.44 72 VAL A C 1
ATOM 501 O O . VAL A 1 72 ? -2.362 -0.331 11.048 1.00 98.44 72 VAL A O 1
ATOM 504 N N . LEU A 1 73 ? -0.987 -1.320 9.572 1.00 98.38 73 LEU A N 1
ATOM 505 C CA . LEU A 1 73 ? -1.306 -2.677 10.010 1.00 98.38 73 LEU A CA 1
ATOM 506 C C . LEU A 1 73 ? -0.946 -2.876 11.488 1.00 98.38 73 LEU A C 1
ATOM 508 O O . LEU A 1 73 ? -1.770 -3.361 12.263 1.00 98.38 73 LEU A O 1
ATOM 512 N N . ALA A 1 74 ? 0.261 -2.470 11.888 1.00 98.31 74 ALA A N 1
ATOM 513 C CA . ALA A 1 74 ? 0.721 -2.576 13.267 1.00 98.31 74 ALA A CA 1
ATOM 514 C C . ALA A 1 74 ? -0.161 -1.772 14.232 1.00 98.31 74 ALA A C 1
ATOM 516 O O . ALA A 1 74 ? -0.494 -2.278 15.302 1.00 98.31 74 ALA A O 1
ATOM 517 N N . SER A 1 75 ? -0.598 -0.567 13.854 1.00 97.12 75 SER A N 1
ATOM 518 C CA . SER A 1 75 ? -1.512 0.245 14.661 1.00 97.12 75 SER A CA 1
ATOM 519 C C . SER A 1 75 ? -2.837 -0.471 14.912 1.00 97.12 75 SER A C 1
ATOM 521 O O . SER A 1 75 ? -3.271 -0.545 16.059 1.00 97.12 75 SER A O 1
ATOM 523 N N . VAL A 1 76 ? -3.457 -1.056 13.880 1.00 96.81 76 VAL A N 1
ATOM 524 C CA . VAL A 1 76 ? -4.734 -1.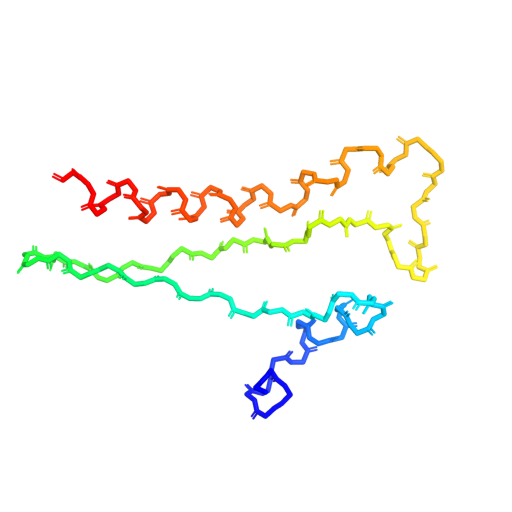779 14.033 1.00 96.81 76 VAL A CA 1
ATOM 525 C C . VAL A 1 76 ? -4.559 -3.031 14.895 1.00 96.81 76 VAL A C 1
ATOM 527 O O . VAL A 1 76 ? -5.346 -3.265 15.809 1.00 96.81 76 VAL A O 1
ATOM 530 N N . LEU A 1 77 ? -3.501 -3.811 14.653 1.00 97.31 77 LEU A N 1
ATOM 531 C CA . LEU A 1 77 ? -3.197 -5.004 15.450 1.00 97.31 77 LEU A CA 1
ATOM 532 C C . LEU A 1 77 ? -2.882 -4.669 16.912 1.00 97.31 77 LEU A C 1
ATOM 534 O O . LEU A 1 77 ? -3.210 -5.451 17.798 1.00 97.31 77 LEU A O 1
ATOM 538 N N . THR A 1 78 ? -2.245 -3.527 17.169 1.00 96.81 78 THR A N 1
ATOM 539 C CA . THR A 1 78 ? -1.947 -3.061 18.529 1.00 96.81 78 THR A CA 1
ATOM 540 C C . THR A 1 78 ? -3.216 -2.581 19.223 1.00 96.81 78 THR A C 1
ATOM 542 O O . THR A 1 78 ? -3.472 -2.990 20.348 1.00 96.81 78 THR A O 1
ATOM 545 N N . ALA A 1 79 ? -4.064 -1.807 18.538 1.00 93.81 79 ALA A N 1
ATOM 546 C CA . ALA A 1 79 ? -5.355 -1.367 19.069 1.00 93.81 79 ALA A CA 1
ATOM 547 C C . ALA A 1 79 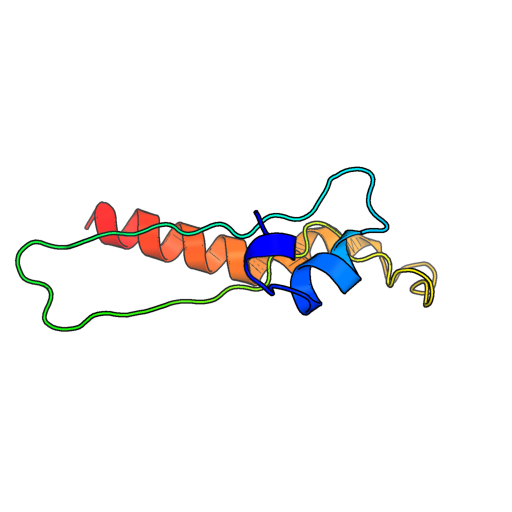? -6.292 -2.533 19.425 1.00 93.81 79 ALA A C 1
ATOM 549 O O . ALA A 1 79 ? -7.109 -2.398 20.325 1.00 93.81 79 ALA A O 1
ATOM 550 N N . ALA A 1 80 ? -6.178 -3.672 18.736 1.00 94.62 80 ALA A N 1
ATOM 551 C CA . ALA A 1 80 ? -6.940 -4.879 19.052 1.00 94.62 80 ALA A CA 1
ATOM 552 C C . ALA A 1 80 ? -6.423 -5.648 20.286 1.00 94.62 80 ALA A C 1
ATOM 554 O O . ALA A 1 80 ? -7.124 -6.525 20.784 1.00 94.62 80 ALA A O 1
ATOM 555 N N . LYS A 1 81 ? -5.195 -5.368 20.746 1.00 94.88 81 LYS A N 1
ATOM 556 C CA . LYS A 1 81 ? -4.555 -6.031 21.898 1.00 94.88 81 LYS A CA 1
ATOM 557 C C . LYS A 1 81 ? -4.595 -5.204 23.187 1.00 94.88 81 LYS A C 1
ATOM 559 O O . LYS A 1 81 ? -4.292 -5.757 24.241 1.00 94.88 81 LYS A O 1
ATOM 564 N N . LEU A 1 82 ? -4.889 -3.909 23.083 1.00 89.25 82 LEU A N 1
ATOM 565 C CA . LEU A 1 82 ? -5.063 -2.976 24.202 1.00 89.25 82 LEU A CA 1
ATOM 566 C C . LEU A 1 82 ? -6.537 -2.909 24.614 1.00 89.25 82 LEU A C 1
ATOM 568 O O . LEU A 1 82 ? -6.783 -2.735 25.825 1.00 89.25 82 LEU A O 1
#

Foldseek 3Di:
DCVVVVVCVQQVVQVVDPPHGDDDDDDDDDPDDPDDDDADFQQQCFCQVPVPGDDPPPGPCRNCRRVRVVVRVVVRVVVNVD

Radius of gyration: 15.85 Å; chains: 1; bounding box: 40×18×41 Å

pLDDT: mean 96.11, std 2.51, range [87.25, 98.62]

Secondary structure (DSSP, 8-state):
-TTTTT-HHHHHHHTTSSS-----------TT-SS---------S----TTSPPPTTSSTTGGGTTHHHHHHHHHHHHHTT-